Protein AF-A0A1W9WH88-F1 (afdb_monomer_lite)

Radius of gyration: 14.11 Å; chains: 1; bounding box: 37×26×44 Å

Secondary structure (DSSP, 8-state):
-PPPPPPHHHHHHHHHHHHHHH--EE-HHHHHHHHHHHTT-HHHHHHHHHIIIIIISTT-SEE-HHHHHHHHHHHHHHS--SS--STTTS---

pLDDT: mean 87.11, std 18.57, range [31.89, 98.5]

Structure (mmCIF, N/CA/C/O backbone):
data_AF-A0A1W9WH88-F1
#
_entry.id   AF-A0A1W9WH88-F1
#
loop_
_atom_site.group_PDB
_atom_site.id
_atom_site.type_symbol
_atom_site.label_atom_id
_atom_site.label_alt_id
_atom_site.label_comp_id
_atom_site.label_asym_id
_atom_site.label_entity_id
_atom_site.label_seq_id
_atom_site.pdbx_PDB_ins_code
_atom_site.Cartn_x
_atom_site.Cartn_y
_atom_site.Cartn_z
_atom_site.occupancy
_atom_site.B_iso_or_equiv
_atom_site.auth_seq_id
_atom_site.auth_comp_id
_atom_site.auth_asym_id
_atom_site.auth_atom_id
_atom_site.pdbx_PDB_model_num
ATOM 1 N N . MET A 1 1 ? 26.442 1.931 -7.705 1.00 68.25 1 MET A N 1
ATOM 2 C CA . MET A 1 1 ? 25.892 0.967 -6.730 1.00 68.25 1 MET A CA 1
ATOM 3 C C . MET A 1 1 ? 24.454 0.717 -7.148 1.00 68.25 1 MET A C 1
ATOM 5 O O . MET A 1 1 ? 23.712 1.683 -7.228 1.00 68.25 1 MET A O 1
ATOM 9 N N . HIS A 1 2 ? 24.106 -0.504 -7.554 1.00 80.88 2 HIS A N 1
ATOM 10 C CA . HIS A 1 2 ? 22.747 -0.852 -7.980 1.00 80.88 2 HIS A CA 1
ATOM 11 C C . HIS A 1 2 ? 22.002 -1.409 -6.768 1.00 80.88 2 HIS A C 1
ATOM 13 O O . HIS A 1 2 ? 22.473 -2.379 -6.175 1.00 80.88 2 HIS A O 1
ATOM 19 N N . ILE A 1 3 ? 20.892 -0.784 -6.385 1.00 85.88 3 ILE A N 1
ATOM 20 C CA . ILE A 1 3 ? 20.016 -1.316 -5.339 1.00 85.88 3 ILE A CA 1
ATOM 21 C C . ILE A 1 3 ? 19.041 -2.272 -6.040 1.00 85.88 3 ILE A C 1
ATOM 23 O O . ILE A 1 3 ? 18.396 -1.844 -6.997 1.00 85.88 3 ILE A O 1
ATOM 27 N N . PRO A 1 4 ? 18.982 -3.559 -5.656 1.00 93.31 4 PRO A N 1
ATOM 28 C CA . PRO A 1 4 ? 18.033 -4.499 -6.243 1.00 93.31 4 PRO A CA 1
ATOM 29 C C . PRO A 1 4 ? 16.587 -4.122 -5.893 1.00 93.31 4 PRO A C 1
ATOM 31 O O . PRO A 1 4 ? 16.343 -3.426 -4.906 1.00 93.31 4 PRO A O 1
ATOM 34 N N . ASN A 1 5 ? 15.636 -4.596 -6.699 1.00 95.81 5 ASN A N 1
ATOM 35 C CA . ASN A 1 5 ? 14.226 -4.526 -6.334 1.00 95.81 5 ASN A CA 1
ATOM 36 C C . ASN A 1 5 ? 13.957 -5.398 -5.109 1.00 95.81 5 ASN A C 1
ATOM 38 O O . ASN A 1 5 ? 14.574 -6.453 -4.954 1.00 95.81 5 ASN A O 1
ATOM 42 N N . LEU A 1 6 ? 13.023 -4.940 -4.284 1.00 97.12 6 LEU A N 1
ATOM 43 C CA . LEU A 1 6 ? 12.493 -5.696 -3.165 1.00 97.12 6 LEU A CA 1
ATOM 44 C C . LEU A 1 6 ? 11.787 -6.947 -3.685 1.00 97.12 6 LEU A C 1
ATOM 46 O O . LEU A 1 6 ? 11.108 -6.898 -4.717 1.00 97.12 6 LEU A O 1
ATOM 50 N N . THR A 1 7 ? 11.921 -8.058 -2.972 1.00 98.38 7 THR A N 1
ATOM 51 C CA . THR A 1 7 ? 11.094 -9.238 -3.228 1.00 98.38 7 THR A CA 1
ATOM 52 C C . THR A 1 7 ? 9.678 -9.016 -2.711 1.00 98.38 7 THR A C 1
ATOM 54 O O . THR A 1 7 ? 9.408 -8.080 -1.954 1.00 98.38 7 THR A O 1
ATOM 57 N N . TYR A 1 8 ? 8.756 -9.886 -3.119 1.00 98.25 8 TYR A N 1
ATOM 58 C CA . TYR A 1 8 ? 7.396 -9.850 -2.596 1.00 98.25 8 TYR A CA 1
ATOM 59 C C . TYR A 1 8 ? 7.399 -9.978 -1.066 1.00 98.25 8 TYR A C 1
ATOM 61 O O . TYR A 1 8 ? 6.760 -9.183 -0.389 1.00 98.25 8 TYR A O 1
ATOM 69 N N . GLU A 1 9 ? 8.193 -10.902 -0.522 1.00 98.50 9 GLU A N 1
ATOM 70 C CA . GLU A 1 9 ? 8.304 -11.139 0.919 1.00 98.50 9 GLU A CA 1
ATOM 71 C C . GLU A 1 9 ? 8.848 -9.921 1.676 1.00 98.50 9 GLU A C 1
ATOM 73 O O . GLU A 1 9 ? 8.437 -9.664 2.807 1.00 98.50 9 GLU A O 1
ATOM 78 N N . GLU A 1 10 ? 9.760 -9.158 1.069 1.00 98.38 10 GLU A N 1
ATOM 79 C CA . GLU A 1 10 ? 10.276 -7.920 1.658 1.00 98.38 10 GLU A CA 1
ATOM 80 C C . GLU A 1 10 ? 9.208 -6.819 1.682 1.00 98.38 10 GLU A C 1
ATOM 82 O O . GLU A 1 10 ? 9.080 -6.116 2.686 1.00 98.38 10 GLU A O 1
ATOM 87 N N . VAL A 1 11 ? 8.413 -6.685 0.613 1.00 98.25 11 VAL A N 1
ATOM 88 C CA . VAL A 1 11 ? 7.295 -5.727 0.564 1.00 98.25 11 VAL A CA 1
ATOM 89 C C . VAL A 1 11 ? 6.197 -6.113 1.553 1.00 98.25 11 VAL A C 1
ATOM 91 O O . VAL A 1 11 ? 5.739 -5.266 2.315 1.00 98.25 11 VAL A O 1
ATOM 94 N N . ASP A 1 12 ? 5.820 -7.384 1.587 1.00 98.44 12 ASP A N 1
ATOM 95 C CA . ASP A 1 12 ? 4.838 -7.944 2.516 1.00 98.44 12 ASP A CA 1
ATOM 96 C C . ASP A 1 12 ? 5.250 -7.721 3.980 1.00 98.44 12 ASP A C 1
ATOM 98 O O . ASP A 1 12 ? 4.512 -7.128 4.768 1.00 98.44 12 ASP A O 1
ATOM 102 N N . SER A 1 13 ? 6.503 -8.048 4.314 1.00 98.25 13 SER A N 1
ATOM 103 C CA . SER A 1 13 ? 7.064 -7.815 5.651 1.00 98.25 13 SER A CA 1
ATOM 104 C C . SER A 1 13 ? 7.053 -6.336 6.042 1.00 98.25 13 SER A C 1
ATOM 106 O O . SER A 1 13 ? 6.829 -6.006 7.208 1.00 98.25 13 SER A O 1
ATOM 108 N N . MET A 1 14 ? 7.294 -5.435 5.086 1.00 97.38 14 MET A N 1
ATOM 109 C CA . MET A 1 14 ? 7.268 -3.994 5.328 1.00 97.38 14 MET A CA 1
ATOM 110 C C . MET A 1 14 ? 5.867 -3.517 5.734 1.00 97.38 14 MET A C 1
ATOM 112 O O . MET A 1 14 ? 5.743 -2.741 6.683 1.00 97.38 14 MET A O 1
ATOM 116 N N . PHE A 1 15 ? 4.817 -4.004 5.067 1.00 97.75 15 PHE A N 1
ATOM 117 C CA . PHE A 1 15 ? 3.438 -3.668 5.427 1.00 97.75 15 PHE A CA 1
ATOM 118 C C . PHE A 1 15 ? 3.008 -4.321 6.741 1.00 97.75 15 PHE A C 1
ATOM 120 O O . PHE A 1 15 ? 2.417 -3.643 7.572 1.00 97.75 15 PHE A O 1
ATOM 127 N N . HIS A 1 16 ? 3.391 -5.568 7.012 1.00 97.69 16 HIS A N 1
ATOM 128 C CA . HIS A 1 16 ? 3.113 -6.188 8.311 1.00 97.69 16 HIS A CA 1
ATOM 129 C C . HIS A 1 16 ? 3.791 -5.473 9.482 1.00 97.69 16 HIS A C 1
ATOM 131 O O . HIS A 1 16 ? 3.226 -5.375 10.572 1.00 97.69 16 HIS A O 1
ATOM 137 N N . TRP A 1 17 ? 5.001 -4.951 9.278 1.00 97.81 17 TRP A N 1
ATOM 138 C CA . TRP A 1 17 ? 5.650 -4.117 10.284 1.00 97.81 17 TRP A CA 1
ATOM 139 C C . TRP A 1 17 ? 4.883 -2.806 10.497 1.00 97.81 17 TRP A C 1
ATOM 141 O O . TRP A 1 17 ? 4.626 -2.423 11.637 1.00 97.81 17 TRP A O 1
ATOM 151 N N . TYR A 1 18 ? 4.422 -2.174 9.414 1.00 96.69 18 TYR A N 1
ATOM 152 C CA . TYR A 1 18 ? 3.562 -0.994 9.492 1.00 96.69 18 TYR A CA 1
ATOM 153 C C . TYR A 1 18 ? 2.265 -1.248 10.275 1.00 96.69 18 TYR A C 1
ATOM 155 O O . TYR A 1 18 ? 1.888 -0.437 11.123 1.00 96.69 18 TYR A O 1
ATOM 163 N N . GLU A 1 19 ? 1.586 -2.369 10.029 1.00 97.31 19 GLU A N 1
ATOM 164 C CA . GLU A 1 19 ? 0.367 -2.743 10.756 1.00 97.31 19 GLU A CA 1
ATOM 165 C C . GLU A 1 19 ? 0.618 -2.849 12.265 1.00 97.31 19 GLU A C 1
ATOM 167 O O . GLU A 1 19 ? -0.169 -2.355 13.074 1.00 97.31 19 GLU A O 1
ATOM 172 N N . GLN A 1 20 ? 1.750 -3.445 12.657 1.00 97.38 20 GLN A N 1
ATOM 173 C CA . GLN A 1 20 ? 2.130 -3.596 14.064 1.00 97.38 20 GLN A CA 1
ATOM 174 C C . GLN A 1 20 ? 2.386 -2.252 14.752 1.00 97.38 20 GLN A C 1
ATOM 176 O O . GLN A 1 20 ? 2.017 -2.086 15.915 1.00 97.38 20 GLN A O 1
ATOM 181 N N . GLU A 1 21 ? 3.015 -1.300 14.061 1.00 96.75 21 GLU A N 1
ATOM 182 C CA . GLU A 1 21 ? 3.327 0.014 14.632 1.00 96.75 21 GLU A CA 1
ATOM 183 C C . GLU A 1 21 ? 2.123 0.956 14.667 1.00 96.75 21 GLU A C 1
ATOM 185 O O . GLU A 1 21 ? 1.919 1.681 15.643 1.00 96.75 21 GLU A O 1
ATOM 190 N N . SER A 1 22 ? 1.328 0.958 13.598 1.00 95.38 22 SER A N 1
ATOM 191 C CA . SER A 1 22 ? 0.210 1.888 13.425 1.00 95.38 22 SER A CA 1
ATOM 192 C C . SER A 1 22 ? -1.089 1.395 14.066 1.00 95.38 22 SER A C 1
ATOM 194 O O . SER A 1 22 ? -1.956 2.205 14.399 1.00 95.38 22 SER A O 1
ATOM 196 N N . GLY A 1 23 ? -1.245 0.077 14.225 1.00 96.19 23 GLY A N 1
ATOM 197 C CA . GLY A 1 23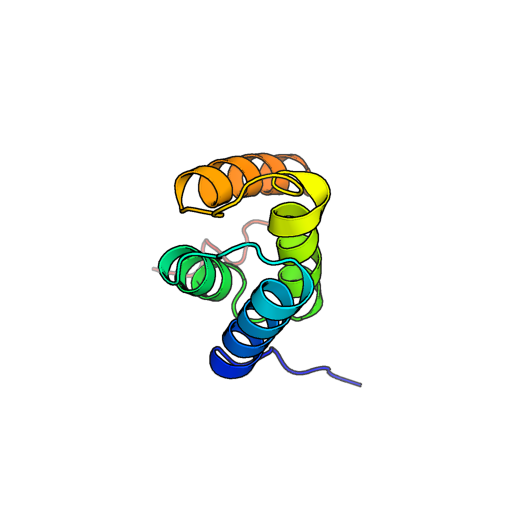 ? -2.508 -0.563 14.589 1.00 96.19 23 GLY A CA 1
ATOM 198 C C . GLY A 1 23 ? -3.546 -0.584 13.461 1.00 96.19 23 GLY A C 1
ATOM 199 O O . GLY A 1 23 ? -4.675 -1.014 13.700 1.00 96.19 23 GLY A O 1
ATOM 200 N N . GLN A 1 24 ? -3.196 -0.115 12.259 1.00 96.44 24 GLN A N 1
ATOM 201 C CA . GLN A 1 24 ? -4.026 -0.264 11.065 1.00 96.44 24 GLN A CA 1
ATOM 202 C C . GLN A 1 24 ? -3.848 -1.661 10.470 1.00 96.44 24 GLN A C 1
ATOM 204 O O . GLN A 1 24 ? -2.840 -2.323 10.702 1.00 96.44 24 GLN A O 1
ATOM 209 N N . THR A 1 25 ? -4.821 -2.102 9.681 1.00 97.88 25 THR A N 1
ATOM 210 C CA . THR A 1 25 ? -4.719 -3.318 8.864 1.00 97.88 25 THR A CA 1
ATOM 211 C C . THR A 1 25 ? -4.617 -2.939 7.394 1.00 97.88 25 THR A C 1
ATOM 213 O O . THR A 1 25 ? -5.337 -2.051 6.942 1.00 97.88 25 THR A O 1
ATOM 216 N N . VAL A 1 26 ? -3.763 -3.614 6.637 1.00 98.06 26 VAL A N 1
ATOM 217 C CA . VAL A 1 26 ? -3.669 -3.504 5.181 1.00 98.06 26 VAL A CA 1
ATOM 218 C C . VAL A 1 26 ? -4.110 -4.835 4.599 1.00 98.06 26 VAL A C 1
ATOM 220 O O . VAL A 1 26 ? -3.549 -5.879 4.919 1.00 98.06 26 VAL A O 1
ATOM 223 N N . GLU A 1 27 ? -5.149 -4.823 3.771 1.00 98.44 27 GLU A N 1
ATOM 224 C CA . GLU A 1 27 ? -5.623 -6.062 3.160 1.00 98.44 27 GLU A CA 1
ATOM 225 C C . GLU A 1 27 ? -4.545 -6.668 2.242 1.00 98.44 27 GLU A C 1
ATOM 227 O O . GLU A 1 27 ? -3.798 -5.962 1.563 1.00 98.44 27 GLU A O 1
ATOM 232 N N . GLN A 1 28 ? -4.448 -8.000 2.219 1.00 98.38 28 GLN A N 1
ATOM 233 C CA . GLN A 1 28 ? -3.400 -8.695 1.464 1.00 98.38 28 GLN A CA 1
ATOM 234 C C . GLN A 1 28 ? -3.458 -8.385 -0.038 1.00 98.38 28 GLN A C 1
ATOM 236 O O . GLN A 1 28 ? -2.430 -8.240 -0.692 1.00 98.38 28 GLN A O 1
ATOM 241 N N . ASP A 1 29 ? -4.662 -8.238 -0.584 1.00 98.38 29 ASP A N 1
ATOM 242 C CA . ASP A 1 29 ? -4.885 -7.911 -1.991 1.00 98.38 29 ASP A CA 1
ATOM 243 C C . ASP A 1 29 ? -4.342 -6.523 -2.373 1.00 98.38 29 ASP A C 1
ATOM 245 O O . ASP A 1 29 ? -3.889 -6.329 -3.504 1.00 98.38 29 ASP A O 1
ATOM 249 N N . VAL A 1 30 ? -4.298 -5.582 -1.426 1.00 98.44 30 VAL A N 1
ATOM 250 C CA . VAL A 1 30 ? -3.639 -4.281 -1.586 1.00 98.44 30 VAL A CA 1
ATOM 251 C C . VAL A 1 30 ? -2.130 -4.455 -1.741 1.00 98.44 30 VAL A C 1
ATOM 253 O O . VAL A 1 30 ? -1.537 -3.860 -2.645 1.00 98.44 30 VAL A O 1
ATOM 256 N N . ILE A 1 31 ? -1.508 -5.291 -0.905 1.00 98.31 31 ILE A N 1
ATOM 257 C CA . ILE A 1 31 ? -0.067 -5.590 -0.957 1.00 98.31 31 ILE A CA 1
ATOM 258 C C . ILE A 1 31 ? 0.271 -6.308 -2.271 1.00 98.31 31 ILE A C 1
ATOM 260 O O . ILE A 1 31 ? 1.183 -5.888 -2.992 1.00 98.31 31 ILE A O 1
ATOM 264 N N . ASP A 1 32 ? -0.517 -7.322 -2.635 1.00 98.44 32 ASP A N 1
ATOM 265 C CA . ASP A 1 32 ? -0.393 -8.067 -3.890 1.00 98.44 32 ASP A CA 1
ATOM 266 C C . ASP A 1 32 ? -0.455 -7.129 -5.094 1.00 98.44 32 ASP A C 1
ATOM 268 O O . ASP A 1 32 ? 0.382 -7.179 -6.005 1.00 98.44 32 ASP A O 1
ATOM 272 N N . ARG A 1 33 ? -1.451 -6.237 -5.100 1.00 98.06 33 ARG A N 1
ATOM 273 C CA . ARG A 1 33 ? -1.655 -5.295 -6.193 1.00 98.06 33 ARG A CA 1
ATOM 274 C C . ARG A 1 33 ? -0.527 -4.277 -6.274 1.00 98.06 33 ARG A C 1
ATOM 276 O O . ARG A 1 33 ? -0.061 -3.985 -7.377 1.00 98.06 33 ARG A O 1
ATOM 283 N N . LEU A 1 34 ? -0.082 -3.753 -5.138 1.00 97.50 34 LEU A N 1
ATOM 284 C CA . LEU A 1 34 ? 1.034 -2.819 -5.058 1.00 97.50 34 LEU A CA 1
ATOM 285 C C . LEU A 1 34 ? 2.304 -3.450 -5.625 1.00 97.50 34 LEU A C 1
ATOM 287 O O . LEU A 1 34 ? 2.937 -2.861 -6.506 1.00 97.50 34 LEU A O 1
ATOM 291 N N . PHE A 1 35 ? 2.644 -4.664 -5.188 1.00 97.81 35 PHE A N 1
ATOM 292 C CA . PHE A 1 35 ? 3.810 -5.381 -5.692 1.00 97.81 35 PHE A CA 1
ATOM 293 C C . PHE A 1 35 ? 3.692 -5.665 -7.191 1.00 97.81 35 PHE A C 1
ATOM 295 O O . PHE A 1 35 ? 4.632 -5.412 -7.944 1.00 97.81 35 PHE A O 1
ATOM 302 N N . TYR A 1 36 ? 2.523 -6.116 -7.653 1.00 97.31 36 TYR A N 1
ATOM 303 C CA . TYR A 1 36 ? 2.271 -6.361 -9.071 1.00 97.31 36 TYR A CA 1
ATOM 304 C C . TYR A 1 36 ? 2.488 -5.112 -9.936 1.00 97.31 36 TYR A C 1
ATOM 306 O O . TYR A 1 36 ? 3.047 -5.206 -11.026 1.00 97.31 36 TYR A O 1
ATOM 314 N N . VAL A 1 37 ? 2.067 -3.931 -9.482 1.00 94.75 37 VAL A N 1
ATOM 315 C CA . VAL A 1 37 ? 2.199 -2.701 -10.275 1.00 94.75 37 VAL A CA 1
ATOM 316 C C . VAL A 1 37 ? 3.614 -2.123 -10.205 1.00 94.75 37 VAL A C 1
ATOM 318 O O . VAL A 1 37 ? 4.136 -1.663 -11.219 1.00 94.75 37 VAL A O 1
ATOM 321 N N . LEU A 1 38 ? 4.237 -2.134 -9.025 1.00 94.44 38 LEU A N 1
ATOM 322 C CA . LEU A 1 38 ? 5.512 -1.448 -8.777 1.00 94.44 38 LEU A CA 1
ATOM 323 C C . LEU A 1 38 ? 6.737 -2.361 -8.912 1.00 94.44 38 LEU A C 1
ATOM 325 O O . LEU A 1 38 ? 7.868 -1.874 -8.909 1.00 94.44 38 LEU A O 1
ATOM 329 N N . GLN A 1 39 ? 6.522 -3.675 -9.030 1.00 96.56 39 GLN A N 1
ATOM 330 C CA . GLN A 1 39 ? 7.553 -4.697 -9.246 1.00 96.56 39 GLN A CA 1
ATOM 331 C C . GLN A 1 39 ? 8.698 -4.629 -8.217 1.00 96.56 39 GLN A C 1
ATOM 333 O O . GLN A 1 39 ? 9.859 -4.893 -8.537 1.00 96.56 39 GLN A O 1
ATOM 338 N N . GLY A 1 40 ? 8.379 -4.216 -6.984 1.00 94.88 40 GLY A N 1
ATOM 339 C CA . GLY A 1 40 ? 9.339 -4.093 -5.888 1.00 94.88 40 GLY A CA 1
ATOM 340 C C . GLY A 1 40 ? 10.369 -2.969 -6.046 1.00 94.88 40 GLY A C 1
ATOM 341 O O . GLY A 1 40 ? 11.361 -2.971 -5.320 1.00 94.88 40 GLY A O 1
ATOM 342 N N . GLN A 1 41 ? 10.203 -2.010 -6.966 1.00 95.81 41 GLN A N 1
ATOM 343 C CA . GLN A 1 41 ? 11.174 -0.920 -7.105 1.00 95.81 41 GLN A CA 1
ATOM 344 C C . GLN A 1 41 ? 11.246 -0.109 -5.794 1.00 95.81 41 GLN A C 1
ATOM 346 O O . GLN A 1 41 ? 10.272 0.570 -5.472 1.00 95.81 41 GLN A O 1
ATOM 351 N N . PRO A 1 42 ? 12.378 -0.086 -5.057 1.00 93.31 42 PRO A N 1
ATOM 352 C CA . PRO A 1 42 ? 12.391 0.370 -3.664 1.00 93.31 42 PRO A CA 1
ATOM 353 C C . PRO A 1 42 ? 11.886 1.806 -3.503 1.00 93.31 42 PRO A C 1
ATOM 355 O O . PRO A 1 42 ? 11.093 2.100 -2.617 1.00 93.31 42 PRO A O 1
ATOM 358 N N . GLY A 1 43 ? 12.284 2.696 -4.418 1.00 92.56 43 GLY A N 1
ATOM 359 C CA . GLY A 1 43 ? 11.838 4.088 -4.409 1.00 92.56 43 GLY A CA 1
ATOM 360 C C . GLY A 1 43 ? 10.331 4.246 -4.627 1.00 92.56 43 GLY A C 1
ATOM 361 O O . GLY A 1 43 ? 9.696 4.993 -3.890 1.00 92.56 43 GLY A O 1
ATOM 362 N N . LEU A 1 44 ? 9.752 3.536 -5.603 1.00 93.12 44 LEU A N 1
ATOM 363 C CA . LEU A 1 44 ? 8.314 3.618 -5.871 1.00 93.12 44 LEU A CA 1
ATOM 364 C C . LEU A 1 44 ? 7.496 2.910 -4.794 1.00 93.12 44 LEU A C 1
ATOM 366 O O . LEU A 1 44 ? 6.477 3.449 -4.380 1.00 93.12 44 LEU A O 1
ATOM 370 N N . THR A 1 45 ? 7.943 1.741 -4.330 1.00 95.12 45 THR A N 1
ATOM 371 C CA . THR A 1 45 ? 7.276 0.981 -3.269 1.00 95.12 45 THR A CA 1
ATOM 372 C C . THR A 1 45 ? 7.190 1.805 -1.987 1.00 95.12 45 THR A C 1
ATOM 374 O O . THR A 1 45 ? 6.100 1.948 -1.442 1.00 95.12 45 THR A O 1
ATO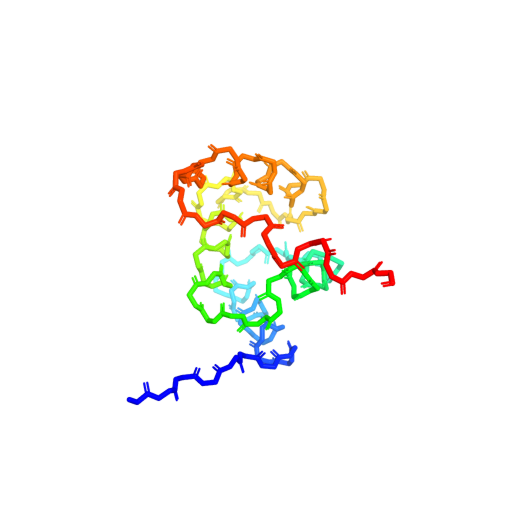M 377 N N . CYS A 1 46 ? 8.299 2.399 -1.530 1.00 94.31 46 CYS A N 1
ATOM 378 C CA . CYS A 1 46 ? 8.292 3.217 -0.316 1.00 94.31 46 CYS A CA 1
ATOM 379 C C . CYS A 1 46 ? 7.450 4.487 -0.486 1.00 94.31 46 CYS A C 1
ATOM 381 O O . CYS A 1 46 ? 6.630 4.795 0.374 1.00 94.31 46 CYS A O 1
ATOM 383 N N . TRP A 1 47 ? 7.614 5.202 -1.604 1.00 94.94 47 TRP A N 1
ATOM 384 C CA . TRP A 1 47 ? 6.849 6.422 -1.875 1.00 94.94 47 TRP A CA 1
ATOM 385 C C . TRP A 1 47 ? 5.342 6.160 -1.942 1.00 94.94 47 TRP A C 1
ATOM 387 O O . TRP A 1 47 ? 4.554 6.863 -1.314 1.00 94.94 47 TRP A O 1
ATOM 397 N N . PHE A 1 48 ? 4.927 5.138 -2.691 1.00 96.00 48 PHE A N 1
ATOM 398 C CA . PHE A 1 48 ? 3.517 4.795 -2.803 1.00 96.00 48 PHE A CA 1
ATOM 399 C C . PHE A 1 48 ? 2.965 4.254 -1.481 1.00 96.00 48 PHE A C 1
AT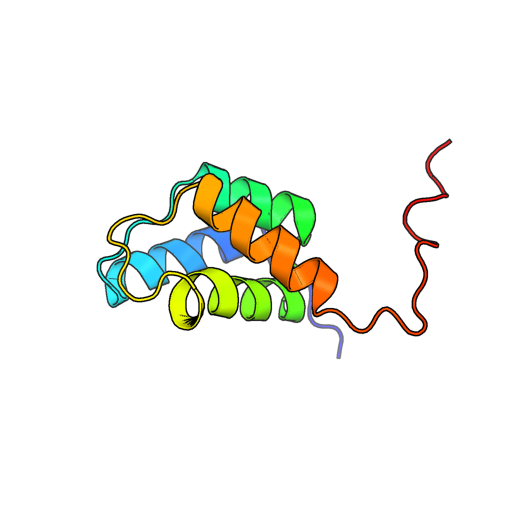OM 401 O O . PHE A 1 48 ? 1.835 4.577 -1.126 1.00 96.00 48 PHE A O 1
ATOM 408 N N . GLY A 1 49 ? 3.768 3.489 -0.733 1.00 96.31 49 GLY A N 1
ATOM 409 C CA . GLY A 1 49 ? 3.444 3.060 0.625 1.00 96.31 49 GLY A CA 1
ATOM 410 C C . GLY A 1 49 ? 3.109 4.246 1.527 1.00 96.31 49 GLY A C 1
ATOM 411 O O . GLY A 1 49 ? 2.032 4.262 2.104 1.00 96.31 49 GLY A O 1
ATOM 412 N N . GLU A 1 50 ? 3.952 5.283 1.560 1.00 96.00 50 GLU A N 1
ATOM 413 C CA . GLU A 1 50 ? 3.706 6.509 2.339 1.00 96.00 50 GLU A CA 1
ATOM 414 C C . GLU A 1 50 ? 2.437 7.253 1.895 1.00 96.00 50 GLU A C 1
ATOM 416 O O . GLU A 1 50 ? 1.678 7.761 2.727 1.00 96.00 50 GLU A O 1
ATOM 421 N N . LEU A 1 51 ? 2.162 7.309 0.586 1.00 96.06 51 LEU A N 1
ATOM 422 C CA . LEU A 1 51 ? 0.904 7.878 0.103 1.00 96.06 51 LEU A CA 1
ATOM 423 C C . LEU A 1 51 ? -0.288 7.085 0.641 1.00 96.06 51 LEU A C 1
ATOM 425 O O . LEU A 1 51 ? -1.236 7.661 1.180 1.00 96.06 51 LEU A O 1
ATOM 429 N N . LEU A 1 52 ? -0.224 5.766 0.505 1.00 96.69 52 LEU A N 1
ATOM 430 C CA . LEU A 1 52 ? -1.292 4.870 0.894 1.00 96.69 52 LEU A CA 1
ATOM 431 C C . LEU A 1 52 ? -1.544 4.916 2.402 1.00 96.69 52 LEU A C 1
ATOM 433 O O . LEU A 1 52 ? -2.696 4.999 2.805 1.00 96.69 52 LEU A O 1
ATOM 437 N N . THR A 1 53 ? -0.505 4.907 3.229 1.00 96.31 53 THR A N 1
ATOM 438 C CA . THR A 1 53 ? -0.644 4.738 4.677 1.00 96.31 53 THR A CA 1
ATOM 439 C C . THR A 1 53 ? -0.693 6.056 5.443 1.00 96.31 53 THR A C 1
ATOM 441 O O . THR A 1 53 ? -1.579 6.264 6.266 1.00 96.31 53 THR A O 1
ATOM 444 N N . GLU A 1 54 ? 0.205 6.993 5.144 1.00 93.62 54 GLU A N 1
ATOM 445 C CA . GLU A 1 54 ? 0.398 8.206 5.948 1.00 93.62 54 GLU A CA 1
ATOM 446 C C . GLU A 1 54 ? -0.254 9.453 5.346 1.00 93.62 54 GLU A C 1
ATOM 448 O O . GLU A 1 54 ? -0.556 10.406 6.071 1.00 93.62 54 GLU A O 1
ATOM 453 N N . THR A 1 55 ? -0.493 9.464 4.032 1.00 94.25 55 THR A N 1
ATOM 454 C CA . THR A 1 55 ? -1.060 10.636 3.346 1.00 94.25 55 THR A CA 1
ATOM 455 C C . THR A 1 55 ? -2.573 10.543 3.204 1.00 94.25 55 THR A C 1
ATOM 457 O O . THR A 1 55 ? -3.281 11.466 3.604 1.00 94.25 55 THR A O 1
ATOM 460 N N . TYR A 1 56 ? -3.080 9.449 2.630 1.00 94.19 56 TYR A N 1
ATOM 461 C CA . TYR A 1 56 ? -4.503 9.325 2.306 1.00 94.19 56 TYR A CA 1
ATOM 462 C C . TYR A 1 56 ? -5.309 8.584 3.370 1.00 94.19 56 TYR A C 1
ATOM 464 O O . TYR A 1 56 ? -6.450 8.967 3.613 1.00 94.19 56 TYR A O 1
ATOM 472 N N . ASN A 1 57 ? -4.726 7.581 4.036 1.00 94.88 57 ASN A N 1
ATOM 473 C CA . ASN A 1 57 ? -5.481 6.681 4.915 1.00 94.88 57 ASN A CA 1
ATOM 474 C C . ASN A 1 57 ? -5.002 6.674 6.373 1.00 94.88 57 ASN A C 1
ATOM 476 O O . ASN A 1 57 ? -5.353 5.778 7.125 1.00 94.88 57 ASN A O 1
ATOM 480 N N . LYS A 1 58 ? -4.283 7.711 6.819 1.00 93.00 58 LYS A N 1
ATOM 481 C CA . LYS A 1 58 ? -3.657 7.802 8.157 1.00 93.00 58 LYS A CA 1
ATOM 482 C C . LYS A 1 58 ? -4.555 7.462 9.357 1.00 93.00 58 LYS A C 1
ATOM 484 O O . LYS A 1 58 ? -4.071 7.122 10.435 1.00 93.00 58 LYS A O 1
ATOM 489 N N . HIS A 1 59 ? -5.863 7.653 9.220 1.00 91.88 59 HIS A N 1
ATOM 490 C CA . HIS A 1 59 ? -6.839 7.418 10.287 1.00 91.88 59 HIS A CA 1
ATOM 491 C C . HIS A 1 59 ? -7.849 6.320 9.943 1.00 91.88 59 HIS A C 1
ATOM 493 O O . HIS A 1 59 ? -8.850 6.169 10.644 1.00 91.88 59 HIS A O 1
ATOM 499 N N . HIS A 1 60 ? -7.619 5.575 8.862 1.00 92.75 60 HIS A N 1
ATOM 500 C CA . HIS A 1 60 ? -8.473 4.463 8.479 1.00 92.75 60 HIS A CA 1
ATOM 501 C C . HIS A 1 60 ? -8.050 3.224 9.274 1.00 92.75 60 HIS A C 1
ATOM 503 O O . HIS A 1 60 ? -6.868 2.917 9.345 1.00 92.75 60 HIS A O 1
ATOM 509 N N . PRO A 1 61 ? -8.987 2.493 9.897 1.00 93.50 61 PRO A N 1
ATOM 510 C CA . PRO A 1 61 ? -8.637 1.276 10.627 1.00 93.50 61 PRO A CA 1
ATOM 511 C C . PRO A 1 61 ? -8.194 0.145 9.687 1.00 93.50 61 PRO A C 1
ATOM 513 O O . PRO A 1 61 ? -7.432 -0.730 10.091 1.00 93.50 61 PRO A O 1
ATOM 516 N N . THR A 1 62 ? -8.671 0.158 8.442 1.00 97.75 62 THR A N 1
ATOM 517 C CA . THR A 1 62 ? -8.353 -0.843 7.425 1.00 97.75 62 THR A CA 1
ATOM 518 C C . THR A 1 62 ? -8.165 -0.149 6.085 1.00 97.75 62 THR A C 1
ATOM 520 O O . THR A 1 62 ? -9.027 0.629 5.680 1.00 97.75 62 THR A O 1
ATOM 523 N N . ILE A 1 63 ? -7.045 -0.436 5.427 1.00 98.00 63 ILE A N 1
ATOM 524 C CA . ILE A 1 63 ? -6.717 -0.002 4.073 1.00 98.00 63 ILE A CA 1
ATOM 525 C C . ILE A 1 63 ? -7.100 -1.140 3.133 1.00 98.00 63 ILE A C 1
ATOM 527 O O . ILE A 1 63 ? -6.476 -2.202 3.153 1.00 98.00 63 ILE A O 1
ATOM 531 N N . ALA A 1 64 ? -8.129 -0.901 2.326 1.00 98.19 64 ALA A N 1
ATOM 532 C CA . ALA A 1 64 ? -8.714 -1.873 1.412 1.00 98.19 64 ALA A CA 1
ATOM 533 C C . ALA A 1 64 ? -8.452 -1.501 -0.054 1.00 98.19 64 ALA A C 1
ATOM 535 O O . ALA A 1 64 ? -7.982 -0.406 -0.380 1.00 98.19 64 ALA A O 1
ATOM 536 N N . MET A 1 65 ? -8.827 -2.381 -0.982 1.00 98.06 65 MET A N 1
ATOM 537 C CA . MET A 1 65 ? -8.611 -2.149 -2.418 1.00 98.06 65 MET A CA 1
ATOM 538 C C . MET A 1 65 ? -9.230 -0.856 -2.971 1.00 98.06 65 MET A C 1
ATOM 540 O O . MET A 1 65 ? -8.680 -0.252 -3.893 1.00 98.06 65 MET A O 1
ATOM 544 N N . ASN A 1 66 ? -10.333 -0.374 -2.394 1.00 97.44 66 ASN A N 1
ATOM 545 C CA . ASN A 1 66 ? -10.912 0.915 -2.788 1.00 97.44 66 ASN A CA 1
ATOM 546 C C . ASN A 1 66 ? -9.988 2.097 -2.450 1.00 97.44 66 ASN A C 1
ATOM 548 O O . ASN A 1 66 ? -9.916 3.059 -3.221 1.00 97.44 66 ASN A O 1
ATOM 552 N N . ASP A 1 67 ? -9.275 2.020 -1.324 1.00 97.62 67 ASP A N 1
ATOM 553 C CA . ASP A 1 67 ? -8.297 3.027 -0.921 1.00 97.62 67 ASP A CA 1
ATOM 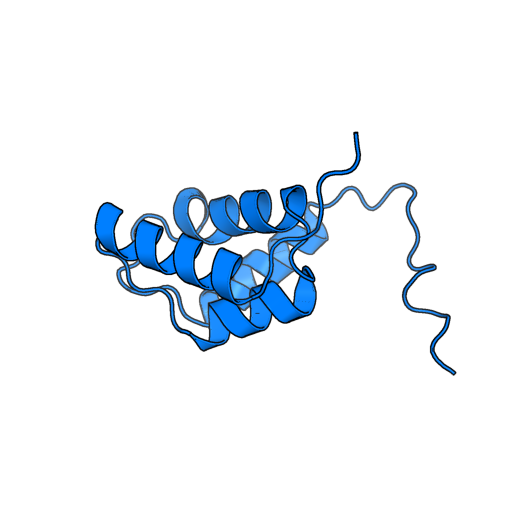554 C C . ASP A 1 67 ? -7.083 2.977 -1.853 1.00 97.62 67 ASP A C 1
ATOM 556 O O . ASP A 1 67 ? -6.634 4.018 -2.339 1.00 97.62 67 ASP A O 1
ATOM 560 N N . PHE A 1 68 ? -6.610 1.770 -2.193 1.00 97.38 68 PHE A N 1
ATOM 561 C CA . PHE A 1 68 ? -5.564 1.586 -3.201 1.00 97.38 68 PHE A CA 1
ATOM 562 C C . PHE A 1 68 ? -5.947 2.238 -4.531 1.00 97.38 68 PHE A C 1
ATOM 564 O O . PHE A 1 68 ? -5.171 3.021 -5.075 1.00 97.38 68 PHE A O 1
ATOM 571 N N . ASP A 1 69 ? -7.145 1.965 -5.052 1.00 96.75 69 ASP A N 1
ATOM 572 C CA . ASP A 1 69 ? -7.601 2.499 -6.337 1.00 96.75 69 ASP A CA 1
ATOM 573 C C . ASP A 1 69 ? -7.668 4.031 -6.348 1.00 96.75 69 ASP A C 1
ATOM 575 O O . ASP A 1 69 ? -7.340 4.664 -7.359 1.00 96.75 69 ASP A O 1
ATOM 579 N N . LEU A 1 70 ? -8.095 4.641 -5.238 1.00 95.00 70 LEU A N 1
ATOM 580 C CA . LEU A 1 70 ? -8.138 6.093 -5.083 1.00 95.00 70 LEU A CA 1
ATOM 581 C C . LEU A 1 70 ? -6.727 6.693 -5.088 1.00 95.00 70 LEU A C 1
ATOM 583 O O . LEU A 1 70 ? -6.448 7.630 -5.846 1.00 95.00 70 LEU A O 1
ATOM 587 N N . VAL A 1 71 ? -5.833 6.139 -4.268 1.00 95.69 71 VAL A N 1
ATOM 588 C CA . VAL A 1 71 ? -4.446 6.603 -4.158 1.00 95.69 71 VAL A CA 1
ATOM 589 C C . VAL A 1 71 ? -3.708 6.384 -5.471 1.00 95.69 71 VAL A C 1
ATOM 591 O O . VAL A 1 71 ? -3.038 7.294 -5.946 1.00 95.69 71 VAL A O 1
ATOM 594 N N . TYR A 1 72 ? -3.897 5.238 -6.123 1.00 94.31 72 TYR A N 1
ATOM 595 C CA . TYR A 1 72 ? -3.282 4.911 -7.406 1.00 94.31 72 TYR A CA 1
ATOM 596 C C . TYR A 1 72 ? -3.691 5.882 -8.513 1.00 94.31 72 TYR A C 1
ATOM 598 O O . TYR A 1 72 ? -2.828 6.441 -9.193 1.00 94.31 72 TYR A O 1
ATOM 606 N N . LYS A 1 73 ? -4.993 6.164 -8.660 1.00 93.06 73 LYS A N 1
ATOM 607 C CA . LYS A 1 73 ? -5.482 7.162 -9.628 1.00 93.06 73 LYS A CA 1
ATOM 608 C C . LYS A 1 73 ? -4.867 8.537 -9.382 1.00 93.06 73 LYS A C 1
ATOM 610 O O . LYS A 1 73 ? -4.499 9.220 -10.336 1.00 93.06 73 LYS A O 1
ATOM 615 N N . THR A 1 74 ? -4.731 8.922 -8.117 1.00 90.81 74 THR A N 1
ATOM 616 C CA . THR A 1 74 ? -4.186 10.230 -7.744 1.00 90.81 74 THR A CA 1
ATOM 617 C C . THR A 1 74 ? -2.669 10.289 -7.947 1.00 90.81 74 THR A C 1
ATOM 619 O O . THR A 1 74 ? -2.156 11.262 -8.492 1.00 90.81 74 THR A O 1
ATOM 622 N N . ALA A 1 75 ? -1.948 9.220 -7.602 1.00 89.00 75 ALA A N 1
ATOM 623 C CA . ALA A 1 75 ? -0.510 9.086 -7.807 1.00 89.00 75 ALA A CA 1
ATOM 624 C C . ALA A 1 75 ? -0.143 9.159 -9.296 1.00 89.00 75 ALA A C 1
ATOM 626 O O . ALA A 1 75 ? 0.763 9.900 -9.665 1.00 89.00 75 ALA A O 1
ATOM 627 N N . VAL A 1 76 ? -0.888 8.472 -10.171 1.00 85.81 76 VAL A N 1
ATOM 628 C CA . VAL A 1 76 ? -0.673 8.516 -11.630 1.00 85.81 76 VAL A CA 1
ATOM 629 C C . VAL A 1 76 ? -0.880 9.924 -12.204 1.00 85.81 76 VAL A C 1
ATOM 631 O O . VAL A 1 76 ? -0.176 10.322 -13.131 1.00 85.81 76 VAL A O 1
ATOM 634 N N . GLN A 1 77 ? -1.813 10.700 -11.648 1.00 82.62 77 GLN A N 1
ATOM 635 C CA . GLN A 1 77 ? -2.020 12.101 -12.035 1.00 82.62 77 GLN A CA 1
ATOM 636 C C . GLN A 1 77 ? -0.928 13.036 -11.495 1.00 82.62 77 GLN A C 1
ATOM 638 O O . GLN A 1 77 ? -0.621 14.039 -12.136 1.00 82.62 77 GLN A O 1
ATOM 643 N N . ALA A 1 78 ? -0.358 12.720 -10.330 1.00 73.75 78 ALA A N 1
ATOM 644 C CA . ALA A 1 78 ? 0.690 13.506 -9.683 1.00 73.75 78 ALA A CA 1
ATOM 645 C C . ALA A 1 78 ? 2.091 13.253 -10.265 1.00 73.75 78 ALA A C 1
ATOM 647 O O . ALA A 1 78 ? 2.956 14.125 -10.165 1.00 73.75 78 ALA A O 1
ATOM 648 N N . LEU A 1 79 ? 2.326 12.085 -10.878 1.00 67.31 79 LEU A N 1
ATOM 649 C CA . LEU A 1 79 ? 3.560 11.823 -11.614 1.00 67.31 79 LEU A CA 1
ATOM 650 C C . LEU A 1 79 ? 3.718 12.882 -12.720 1.00 67.31 79 LEU A C 1
ATOM 652 O O . LEU A 1 79 ? 2.785 13.076 -13.507 1.00 67.31 79 LEU A O 1
ATOM 656 N N . PRO A 1 80 ? 4.869 13.579 -12.808 1.00 55.34 80 PRO A N 1
ATOM 657 C CA . PRO A 1 80 ? 5.095 14.530 -13.883 1.00 55.34 80 PRO A CA 1
ATOM 658 C C . PRO A 1 80 ? 4.980 13.782 -15.213 1.00 55.34 80 PRO A C 1
ATOM 660 O O . PRO A 1 80 ? 5.809 12.939 -15.540 1.00 55.34 80 PRO A O 1
ATOM 663 N N . GLN A 1 81 ? 3.952 14.106 -15.999 1.00 52.88 81 GLN A N 1
ATOM 664 C CA . GLN A 1 81 ? 3.704 13.553 -17.339 1.00 52.88 81 GLN A CA 1
ATOM 665 C C . GLN A 1 81 ? 4.775 13.983 -18.368 1.00 52.88 81 GLN A C 1
ATOM 667 O O . GLN A 1 81 ? 4.584 13.863 -19.576 1.00 52.88 81 GLN A O 1
ATOM 672 N N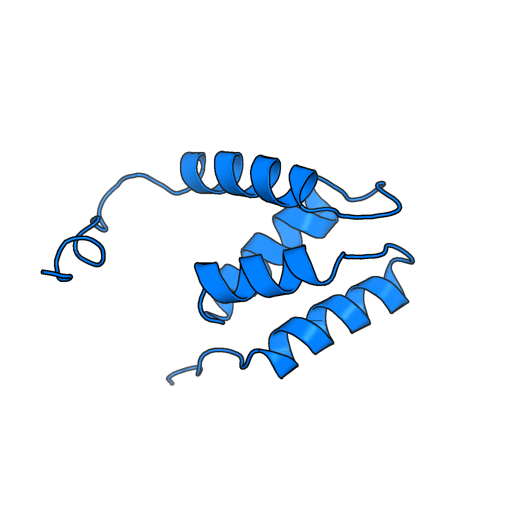 . THR A 1 82 ? 5.904 14.524 -17.914 1.00 46.12 82 THR A N 1
ATOM 673 C CA . THR A 1 82 ? 6.978 15.056 -18.745 1.00 46.12 82 THR A CA 1
ATOM 674 C C . THR A 1 82 ? 8.174 14.104 -18.744 1.00 46.12 82 THR A C 1
ATOM 676 O O . THR A 1 82 ? 8.923 14.030 -17.774 1.00 46.12 82 THR A O 1
ATOM 679 N N . GLU A 1 83 ? 8.329 13.427 -19.887 1.00 45.44 83 GLU A N 1
ATOM 680 C CA . GLU A 1 83 ? 9.566 12.850 -20.445 1.00 45.44 83 GLU A CA 1
ATOM 681 C C . GLU A 1 83 ? 10.117 11.498 -19.957 1.00 45.44 83 GLU A C 1
ATOM 683 O O . GLU A 1 83 ? 11.302 11.253 -20.106 1.00 45.44 83 GLU A O 1
ATOM 688 N N . TYR A 1 84 ? 9.277 10.545 -19.547 1.00 42.03 84 TYR A N 1
ATOM 689 C CA . TYR A 1 84 ? 9.545 9.106 -19.777 1.00 42.03 84 TYR A CA 1
ATOM 690 C C . TYR A 1 84 ? 8.195 8.381 -19.944 1.00 42.03 84 TYR A C 1
ATOM 692 O O . TYR A 1 84 ? 7.661 7.784 -19.019 1.00 42.03 84 TYR A O 1
ATOM 700 N N . SER A 1 85 ? 7.504 8.568 -21.072 1.00 43.22 85 SER A N 1
ATOM 701 C CA . SER A 1 85 ? 7.439 7.504 -22.084 1.00 43.22 85 SER A CA 1
ATOM 702 C C . SER A 1 85 ? 7.093 6.146 -21.446 1.00 43.22 85 SER A C 1
ATOM 704 O O . SER A 1 85 ? 7.976 5.384 -21.069 1.00 43.22 85 SER A O 1
ATOM 706 N N . LEU A 1 86 ? 5.822 5.790 -21.269 1.00 46.34 86 LEU A N 1
ATOM 707 C CA . LEU A 1 86 ? 5.013 4.958 -22.191 1.00 46.34 86 LEU A CA 1
ATOM 708 C C . LEU A 1 86 ? 5.743 3.999 -23.175 1.00 46.34 86 LEU A C 1
ATOM 710 O O . LEU A 1 86 ? 5.103 3.091 -23.691 1.00 46.34 86 LEU A O 1
ATOM 714 N N . SER A 1 87 ? 7.065 4.064 -23.369 1.00 47.75 87 SER A N 1
ATOM 715 C CA . SER A 1 87 ? 7.841 3.128 -24.197 1.00 47.75 87 SER A CA 1
ATOM 716 C C . SER A 1 87 ? 8.066 1.758 -23.560 1.00 47.75 87 SER A C 1
ATOM 718 O O . SER A 1 87 ? 8.590 0.876 -24.230 1.00 47.75 87 SER A O 1
ATOM 720 N N . LEU A 1 88 ? 7.700 1.552 -22.291 1.00 45.56 88 LEU A N 1
ATOM 721 C CA . LEU A 1 88 ? 7.726 0.220 -21.668 1.00 45.56 88 LEU A CA 1
ATOM 722 C C . LEU A 1 88 ? 6.387 -0.527 -21.788 1.00 45.56 88 LEU A C 1
ATOM 724 O O . LEU A 1 88 ? 6.345 -1.716 -21.498 1.00 45.56 88 LEU A O 1
ATOM 728 N N . PHE A 1 89 ? 5.318 0.133 -22.255 1.00 45.75 89 PHE A N 1
ATOM 729 C CA . PHE A 1 89 ? 3.998 -0.488 -22.436 1.00 45.75 89 PHE A CA 1
ATOM 730 C C . PHE A 1 89 ? 3.680 -0.883 -23.893 1.00 45.75 89 PHE A C 1
ATOM 732 O O . PHE A 1 89 ? 2.707 -1.596 -24.115 1.00 45.75 89 PHE A O 1
ATOM 739 N N . GLU A 1 90 ? 4.502 -0.492 -24.878 1.00 41.59 90 GLU A N 1
ATOM 740 C CA . GLU A 1 90 ? 4.267 -0.793 -26.308 1.00 41.59 90 GLU A CA 1
ATOM 741 C C . GLU A 1 90 ? 5.123 -1.934 -26.905 1.00 41.59 90 GLU A C 1
ATOM 743 O O . GLU A 1 90 ? 5.010 -2.212 -28.094 1.00 41.59 90 GLU A O 1
ATOM 748 N N . TRP A 1 91 ? 5.923 -2.667 -26.118 1.00 31.89 91 TRP A N 1
ATOM 749 C CA . TRP A 1 91 ? 6.673 -3.846 -26.612 1.00 31.89 91 TRP A CA 1
ATOM 750 C C . TRP A 1 91 ? 6.115 -5.179 -26.101 1.00 31.89 91 TRP A C 1
ATOM 752 O O . TRP A 1 91 ? 6.845 -6.069 -25.673 1.00 31.89 91 TRP A O 1
ATOM 762 N N . SER A 1 92 ? 4.794 -5.325 -26.142 1.00 46.47 92 SER A N 1
ATOM 763 C CA . SER A 1 92 ? 4.115 -6.609 -25.935 1.00 46.47 92 SER A CA 1
AT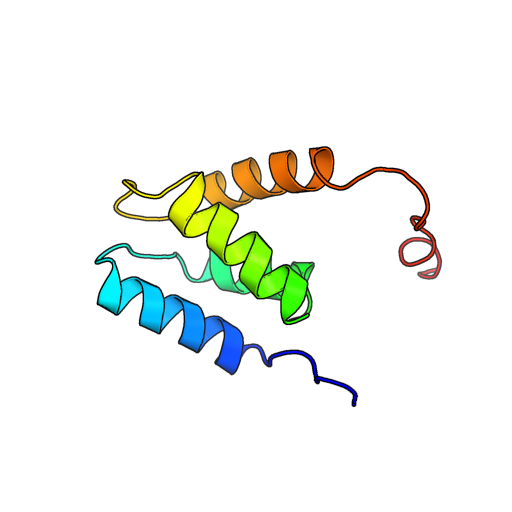OM 764 C C . SER A 1 92 ? 3.123 -6.879 -27.067 1.00 46.47 92 SER A C 1
ATOM 766 O O . SER A 1 92 ? 1.913 -6.895 -26.845 1.00 46.47 92 SER A O 1
ATOM 768 N N . TYR A 1 93 ? 3.652 -7.077 -28.278 1.00 43.53 93 TYR A N 1
ATOM 769 C CA . TYR A 1 93 ? 3.043 -7.903 -29.325 1.00 43.53 93 TYR A CA 1
ATOM 770 C C . TYR A 1 93 ? 4.122 -8.523 -30.216 1.00 43.53 93 TYR A C 1
ATOM 772 O O . TYR A 1 93 ? 5.088 -7.800 -30.549 1.00 43.53 93 TYR A O 1
#

Sequence (93 aa):
MHIPNLTYEEVDSMFHWYEQESGQTVEQDVIDRLFYVLQGQPGLTCWFGELLTETYNKHHPTIAMNDFDLVYKTAVQALPQTEYSLSLFEWSY

Foldseek 3Di:
DDDDFDDLVRLVVVVVVVCVVLVAAEDVVLSVVLCVVVVRHPVSSVVLVCCLDVNQCVPPNYRYVVSSVVSVVVVVVVPPPPDDDPPVVPPDD